Protein AF-A0A6I5CM63-F1 (afdb_monomer_lite)

Structure (mmCIF, N/CA/C/O backbone):
data_AF-A0A6I5CM63-F1
#
_entry.id   AF-A0A6I5CM63-F1
#
loop_
_atom_site.group_PDB
_atom_site.id
_atom_site.type_symbol
_atom_site.label_atom_id
_atom_site.label_alt_id
_atom_site.label_comp_id
_atom_site.label_asym_id
_atom_site.label_entity_id
_atom_site.label_seq_id
_atom_site.pdbx_PDB_ins_code
_atom_site.Cartn_x
_atom_site.Cartn_y
_atom_site.Cartn_z
_atom_site.occupancy
_atom_site.B_iso_or_equiv
_atom_site.auth_seq_id
_atom_site.auth_comp_id
_atom_site.auth_asym_id
_atom_site.auth_atom_id
_atom_site.pdbx_PDB_model_num
ATOM 1 N N . MET A 1 1 ? 16.319 -15.139 4.626 1.00 42.41 1 MET A N 1
ATOM 2 C CA . MET A 1 1 ? 14.890 -15.122 4.249 1.00 42.41 1 MET A CA 1
ATOM 3 C C . MET A 1 1 ? 14.795 -14.959 2.745 1.00 42.41 1 MET A C 1
ATOM 5 O O . MET A 1 1 ? 15.255 -13.946 2.237 1.00 42.41 1 MET A O 1
ATOM 9 N N . HIS A 1 2 ? 14.276 -15.960 2.036 1.00 47.72 2 HIS A N 1
ATOM 10 C CA . HIS A 1 2 ? 13.943 -15.827 0.619 1.00 47.72 2 HIS A CA 1
ATOM 11 C C . HIS A 1 2 ? 12.627 -15.048 0.562 1.00 47.72 2 HIS A C 1
ATOM 13 O O . HIS A 1 2 ? 11.588 -15.561 0.975 1.00 47.72 2 HIS A O 1
ATOM 19 N N . ARG A 1 3 ? 12.680 -13.766 0.193 1.00 60.22 3 ARG A N 1
ATOM 20 C CA . ARG A 1 3 ? 11.455 -13.005 -0.043 1.00 60.22 3 ARG A CA 1
ATOM 21 C C . ARG A 1 3 ? 10.945 -13.471 -1.396 1.00 60.22 3 ARG A C 1
ATOM 23 O O . ARG A 1 3 ? 11.623 -13.242 -2.392 1.00 60.22 3 ARG A O 1
ATOM 30 N N . LEU A 1 4 ? 9.808 -14.163 -1.409 1.00 67.88 4 LEU A N 1
ATOM 31 C CA . LEU A 1 4 ? 9.108 -14.437 -2.661 1.00 67.88 4 LEU A CA 1
ATOM 32 C C . LEU A 1 4 ? 8.922 -13.110 -3.417 1.00 67.88 4 LEU A C 1
ATOM 34 O O . LEU A 1 4 ? 8.729 -12.078 -2.752 1.00 67.88 4 LEU A O 1
ATOM 38 N N . PRO A 1 5 ? 9.016 -13.111 -4.759 1.00 69.81 5 PRO A N 1
ATOM 39 C CA . PRO A 1 5 ? 8.712 -11.930 -5.552 1.00 69.81 5 PRO A CA 1
ATOM 40 C C . PRO A 1 5 ? 7.354 -11.377 -5.128 1.00 69.81 5 PRO A C 1
ATOM 42 O O . PRO A 1 5 ? 6.418 -12.129 -4.853 1.00 69.81 5 PRO A O 1
ATOM 45 N N . THR A 1 6 ? 7.252 -10.058 -4.983 1.00 86.56 6 THR A N 1
ATOM 46 C CA . THR A 1 6 ? 5.929 -9.464 -4.788 1.00 86.56 6 THR A CA 1
ATOM 47 C C . THR A 1 6 ? 5.192 -9.503 -6.122 1.00 86.56 6 THR A C 1
ATOM 49 O O . THR A 1 6 ? 5.834 -9.450 -7.170 1.00 86.56 6 THR A O 1
ATOM 52 N N . ALA A 1 7 ? 3.859 -9.532 -6.105 1.00 90.62 7 ALA A N 1
ATOM 53 C CA . ALA A 1 7 ? 3.070 -9.482 -7.339 1.00 90.62 7 ALA A CA 1
ATOM 54 C C . ALA A 1 7 ? 3.466 -8.286 -8.230 1.00 90.62 7 ALA A C 1
ATOM 56 O O . ALA A 1 7 ? 3.469 -8.378 -9.452 1.00 90.62 7 ALA A O 1
ATOM 57 N N . GLU A 1 8 ? 3.869 -7.157 -7.635 1.00 93.81 8 GLU A N 1
ATOM 58 C CA . GLU A 1 8 ? 4.329 -6.006 -8.415 1.00 93.81 8 GLU A CA 1
ATOM 59 C C . GLU A 1 8 ? 5.714 -6.214 -9.058 1.00 93.81 8 GLU A C 1
ATOM 61 O O . GLU A 1 8 ? 6.016 -5.566 -10.060 1.00 93.81 8 GLU A O 1
ATOM 66 N N . ALA A 1 9 ? 6.563 -7.088 -8.514 1.00 92.81 9 ALA A N 1
ATOM 67 C CA . ALA A 1 9 ? 7.829 -7.457 -9.146 1.00 92.81 9 ALA A CA 1
ATOM 68 C C . ALA A 1 9 ? 7.584 -8.344 -10.376 1.00 92.81 9 ALA A C 1
ATOM 70 O O . ALA A 1 9 ? 8.112 -8.037 -11.441 1.00 92.81 9 ALA A O 1
ATOM 71 N N . GLU A 1 10 ? 6.708 -9.346 -10.255 1.00 94.69 10 GLU A N 1
ATOM 72 C CA . GLU A 1 10 ? 6.299 -10.226 -11.363 1.00 94.69 10 GLU A CA 1
ATOM 73 C C . GLU A 1 10 ? 5.692 -9.415 -12.520 1.00 94.69 10 GLU A C 1
ATOM 75 O O . GLU A 1 10 ? 6.127 -9.528 -13.664 1.00 94.69 10 GLU A O 1
ATOM 80 N N . ILE A 1 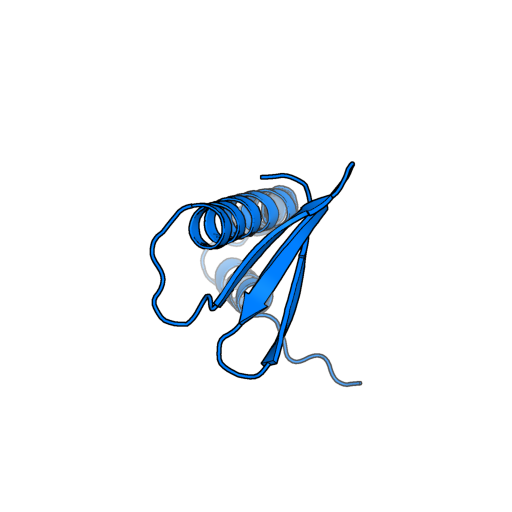11 ? 4.787 -8.474 -12.214 1.00 94.88 11 ILE A N 1
ATOM 81 C CA . ILE A 1 11 ? 4.240 -7.545 -13.219 1.00 94.88 11 ILE A CA 1
ATOM 82 C C . ILE A 1 11 ? 5.345 -6.701 -13.872 1.00 94.88 11 ILE A C 1
ATOM 84 O O . ILE A 1 11 ? 5.278 -6.406 -15.064 1.00 94.88 11 ILE A O 1
ATOM 88 N N . GLY A 1 12 ? 6.365 -6.290 -13.114 1.00 96.00 12 GLY A N 1
ATOM 89 C CA . GLY A 1 12 ? 7.504 -5.546 -13.652 1.00 96.00 12 GLY A CA 1
ATOM 90 C C . GLY A 1 12 ? 8.330 -6.362 -14.651 1.00 96.00 12 GLY A C 1
ATOM 91 O O . GLY A 1 12 ? 8.754 -5.821 -15.675 1.00 96.00 12 GLY A O 1
ATOM 92 N N . GLU A 1 13 ? 8.523 -7.652 -14.377 1.00 96.31 13 GLU A N 1
ATOM 93 C CA . GLU A 1 13 ? 9.216 -8.597 -15.259 1.00 96.31 13 GLU A CA 1
ATOM 94 C C . GLU A 1 13 ? 8.416 -8.850 -16.543 1.00 96.31 13 GLU A C 1
ATOM 96 O O . GLU A 1 13 ? 8.957 -8.728 -17.644 1.00 96.31 13 GLU A O 1
ATOM 101 N N . GLU A 1 14 ? 7.109 -9.091 -16.434 1.00 97.19 14 GLU A N 1
ATOM 102 C CA . GLU A 1 14 ? 6.223 -9.232 -17.596 1.00 97.19 14 GLU A CA 1
ATOM 103 C C . GLU A 1 14 ? 6.196 -7.957 -18.452 1.00 97.19 14 GLU A C 1
ATOM 105 O O . GLU A 1 14 ? 6.283 -8.001 -19.685 1.00 97.19 14 GLU A O 1
ATOM 110 N N . LEU A 1 15 ? 6.140 -6.789 -17.804 1.00 97.69 15 LEU A N 1
ATOM 111 C CA . LEU A 1 15 ? 6.163 -5.494 -18.476 1.00 97.69 15 LEU A CA 1
ATOM 112 C C . LEU A 1 15 ? 7.467 -5.267 -19.246 1.00 97.69 15 LEU A C 1
ATOM 114 O O . LEU A 1 15 ? 7.444 -4.649 -20.315 1.00 97.69 15 LEU A O 1
ATOM 118 N N . ALA A 1 16 ? 8.590 -5.771 -18.732 1.00 97.88 16 ALA A N 1
ATOM 119 C CA . ALA A 1 16 ? 9.875 -5.699 -19.413 1.00 97.88 16 ALA A CA 1
ATOM 120 C C . ALA A 1 16 ? 9.882 -6.491 -20.730 1.00 97.88 16 ALA A C 1
ATOM 122 O O . ALA A 1 16 ? 10.580 -6.089 -21.657 1.00 97.88 16 ALA A O 1
ATOM 123 N N . VAL A 1 17 ? 9.073 -7.552 -20.840 1.00 98.19 17 VAL A N 1
ATOM 124 C CA . VAL A 1 17 ? 8.910 -8.345 -22.068 1.00 98.19 17 VAL A CA 1
ATOM 125 C C . VAL A 1 17 ? 7.921 -7.685 -23.030 1.00 98.19 17 VAL A C 1
ATOM 127 O O . VAL A 1 17 ? 8.229 -7.501 -24.206 1.00 98.19 17 VAL A O 1
ATOM 130 N N . VAL A 1 18 ? 6.736 -7.302 -22.544 1.00 98.31 18 VAL A N 1
ATOM 131 C CA . VAL A 1 18 ? 5.629 -6.840 -23.404 1.00 98.31 18 VAL A CA 1
ATOM 132 C C . VAL A 1 18 ? 5.786 -5.376 -23.823 1.00 98.31 18 VAL A C 1
ATOM 134 O O . VAL A 1 18 ? 5.484 -5.014 -24.962 1.00 98.3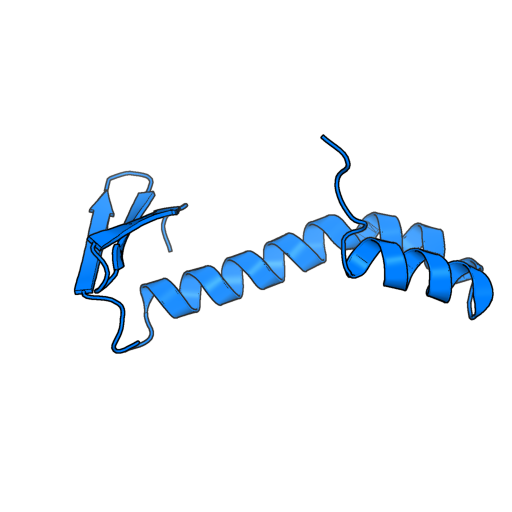1 18 VAL A O 1
ATOM 137 N N . ARG A 1 19 ? 6.255 -4.503 -22.920 1.00 97.56 19 ARG A N 1
ATOM 138 C CA . ARG A 1 19 ? 6.452 -3.072 -23.206 1.00 97.56 19 ARG A CA 1
ATOM 139 C C . ARG A 1 19 ? 7.675 -2.492 -22.473 1.00 97.56 19 ARG A C 1
ATOM 141 O O . ARG A 1 19 ? 7.511 -1.600 -21.629 1.00 97.56 19 ARG A O 1
ATOM 148 N N . PRO A 1 20 ? 8.908 -2.856 -22.876 1.00 97.31 20 PRO A N 1
ATOM 149 C CA . PRO A 1 20 ? 10.141 -2.495 -22.166 1.00 97.31 20 PRO A CA 1
ATOM 150 C C . PRO A 1 20 ? 10.269 -1.003 -21.822 1.00 97.31 20 PRO A C 1
ATOM 152 O O . PRO A 1 20 ? 10.670 -0.631 -20.722 1.00 97.31 20 PRO A O 1
ATOM 155 N N . GLY A 1 21 ? 9.835 -0.110 -22.719 1.00 98.00 21 GLY A N 1
ATOM 156 C CA . GLY A 1 21 ? 9.905 1.333 -22.477 1.00 98.00 21 GLY A CA 1
ATOM 157 C C . GLY A 1 21 ? 9.055 1.842 -21.300 1.00 98.00 21 GLY A C 1
ATOM 158 O O . GLY A 1 21 ? 9.102 3.030 -20.997 1.00 98.00 21 GLY A O 1
ATOM 159 N N . LEU A 1 22 ? 8.162 1.038 -20.692 1.00 97.88 22 LEU A N 1
ATOM 160 C CA . LEU A 1 22 ? 7.323 1.460 -19.547 1.00 97.88 22 LEU A CA 1
ATOM 161 C C . LEU A 1 22 ? 8.034 1.183 -18.220 1.00 97.88 22 LEU A C 1
ATOM 163 O O . LEU A 1 22 ? 7.680 1.813 -17.227 1.00 97.88 22 LEU A O 1
ATOM 167 N N . VAL A 1 23 ? 9.047 0.311 -18.208 1.00 97.88 23 VAL A N 1
ATOM 168 C CA . VAL A 1 23 ? 9.730 -0.144 -16.990 1.00 97.88 23 VAL A CA 1
ATOM 169 C C . VAL A 1 23 ? 10.257 1.017 -16.135 1.00 97.88 23 VAL A C 1
ATOM 171 O O . VAL A 1 23 ? 9.950 1.031 -14.941 1.00 97.88 23 VAL A O 1
ATOM 174 N N . PRO A 1 24 ? 10.935 2.052 -16.682 1.00 98.06 24 PRO A N 1
ATOM 175 C CA . PRO A 1 24 ? 11.415 3.160 -15.853 1.00 98.06 24 PRO A CA 1
ATOM 176 C C . PRO A 1 24 ? 10.278 3.926 -15.166 1.00 98.06 24 PRO A C 1
ATOM 178 O O . PRO A 1 24 ? 10.392 4.322 -14.007 1.00 98.06 24 PRO A O 1
ATOM 181 N N . ARG A 1 25 ? 9.151 4.118 -15.866 1.00 97.75 25 ARG A N 1
ATOM 182 C CA . ARG A 1 25 ? 7.981 4.801 -15.301 1.00 97.75 25 ARG A CA 1
ATOM 183 C C . ARG A 1 25 ? 7.278 3.924 -14.272 1.00 97.75 25 ARG A C 1
ATOM 185 O O . ARG A 1 25 ? 6.911 4.433 -13.224 1.00 97.75 25 ARG A O 1
ATOM 192 N N . TYR A 1 26 ? 7.124 2.635 -14.549 1.00 97.19 26 TYR A N 1
ATOM 193 C CA . TYR A 1 26 ? 6.544 1.678 -13.614 1.00 97.19 26 TYR A CA 1
ATOM 194 C C . TYR A 1 26 ? 7.313 1.660 -12.289 1.00 97.19 26 TYR A C 1
ATOM 196 O O . TYR A 1 26 ? 6.725 1.902 -11.238 1.00 97.19 26 TYR A O 1
ATOM 204 N N . ALA A 1 27 ? 8.638 1.495 -12.345 1.00 96.00 27 ALA A N 1
ATOM 205 C CA . ALA A 1 27 ? 9.492 1.491 -11.161 1.00 96.00 27 ALA A CA 1
ATOM 206 C C . ALA A 1 27 ? 9.410 2.809 -10.372 1.00 96.00 27 ALA A C 1
ATOM 208 O O . ALA A 1 27 ? 9.325 2.787 -9.145 1.00 96.00 27 ALA A O 1
ATOM 209 N N . ARG A 1 28 ? 9.384 3.956 -11.069 1.00 98.12 28 ARG A N 1
ATOM 210 C CA . ARG A 1 28 ? 9.271 5.278 -10.433 1.00 98.12 28 ARG A CA 1
ATOM 211 C C . ARG A 1 28 ? 7.938 5.473 -9.705 1.00 98.12 28 ARG A C 1
ATOM 213 O O . ARG A 1 28 ? 7.919 6.078 -8.640 1.00 98.12 28 ARG A O 1
ATOM 220 N N . GLU A 1 29 ? 6.837 4.996 -10.278 1.00 97.81 29 GLU A N 1
ATOM 221 C CA . GLU A 1 29 ? 5.489 5.228 -9.738 1.00 97.81 29 GLU A CA 1
ATOM 222 C C . GLU A 1 29 ? 5.057 4.170 -8.709 1.00 97.81 29 GLU A C 1
ATOM 224 O O . GLU A 1 29 ? 4.152 4.422 -7.912 1.00 97.81 29 GLU A O 1
ATOM 229 N N . LEU A 1 30 ? 5.701 2.997 -8.689 1.00 96.31 30 LEU A N 1
ATOM 230 C CA . LEU A 1 30 ? 5.274 1.844 -7.893 1.00 96.31 30 LEU A CA 1
ATOM 231 C C . LEU A 1 30 ? 5.111 2.162 -6.399 1.00 96.31 30 LEU A C 1
ATOM 233 O O . LEU A 1 30 ? 4.097 1.812 -5.796 1.00 96.31 30 LEU A O 1
ATOM 237 N N . ALA A 1 31 ? 6.086 2.845 -5.795 1.00 95.44 31 ALA A N 1
ATOM 238 C CA . ALA A 1 31 ? 6.029 3.177 -4.372 1.00 95.44 31 ALA A CA 1
ATOM 239 C C . ALA A 1 31 ? 4.834 4.091 -4.040 1.00 95.44 31 ALA A C 1
ATOM 241 O O . ALA A 1 31 ? 4.132 3.860 -3.054 1.00 95.44 31 ALA A O 1
ATOM 242 N N . GLY A 1 32 ? 4.567 5.084 -4.895 1.00 96.81 32 GLY A N 1
ATOM 243 C CA . GLY A 1 32 ? 3.430 5.994 -4.745 1.00 96.81 32 GLY A CA 1
ATOM 244 C C . GLY A 1 32 ? 2.091 5.283 -4.936 1.00 96.81 32 GLY A C 1
ATOM 245 O O . GLY A 1 32 ? 1.181 5.448 -4.123 1.00 96.81 32 GLY A O 1
ATOM 246 N N . ALA A 1 33 ? 1.987 4.423 -5.952 1.00 96.50 33 ALA A N 1
ATOM 247 C CA . ALA A 1 33 ? 0.796 3.613 -6.191 1.00 96.50 33 ALA A CA 1
ATOM 248 C C . ALA A 1 33 ? 0.487 2.692 -5.000 1.00 96.50 33 ALA A C 1
ATOM 250 O O . ALA A 1 33 ? -0.649 2.646 -4.524 1.00 96.50 33 ALA A O 1
ATOM 251 N N . ARG A 1 34 ? 1.507 2.018 -4.452 1.00 95.75 34 ARG A N 1
ATOM 252 C CA . ARG A 1 34 ? 1.357 1.175 -3.259 1.00 95.75 34 ARG A CA 1
ATOM 253 C C . ARG A 1 34 ? 0.885 1.986 -2.054 1.00 95.75 34 ARG A C 1
ATOM 255 O O . ARG A 1 34 ? -0.045 1.568 -1.368 1.00 95.75 34 ARG A O 1
ATOM 262 N N . ALA A 1 35 ? 1.485 3.150 -1.807 1.00 95.69 35 ALA A N 1
ATOM 263 C CA . ALA A 1 35 ? 1.078 4.025 -0.710 1.00 95.69 35 ALA A CA 1
ATOM 264 C C . ALA A 1 35 ? -0.388 4.477 -0.843 1.00 95.69 35 ALA A C 1
ATOM 266 O O . ALA A 1 35 ? -1.118 4.484 0.150 1.00 95.69 35 ALA A O 1
ATOM 267 N N . ALA A 1 36 ? -0.845 4.781 -2.062 1.00 96.56 36 ALA A N 1
ATOM 268 C CA . ALA A 1 36 ? -2.234 5.150 -2.325 1.00 96.56 36 ALA A CA 1
ATOM 269 C C . ALA A 1 36 ? -3.205 3.996 -2.018 1.00 96.56 36 ALA A C 1
ATOM 271 O O . ALA A 1 36 ? -4.214 4.201 -1.339 1.00 96.56 36 ALA A O 1
ATOM 272 N N . VAL A 1 37 ? -2.879 2.773 -2.455 1.00 96.31 37 VAL A N 1
ATOM 273 C CA . VAL A 1 37 ? -3.685 1.573 -2.170 1.00 96.31 37 VAL A CA 1
ATOM 274 C C . VAL A 1 37 ? -3.747 1.302 -0.669 1.00 96.31 37 VAL A C 1
ATOM 276 O O . VAL A 1 37 ? -4.838 1.155 -0.120 1.00 96.31 37 VAL A O 1
ATOM 279 N N . LEU A 1 38 ? -2.601 1.295 0.016 1.00 95.19 38 LEU A N 1
ATOM 280 C CA . LEU A 1 38 ? -2.548 1.045 1.458 1.00 95.19 38 LEU A CA 1
ATOM 281 C C . LEU A 1 38 ? -3.313 2.109 2.249 1.00 95.19 38 LEU A C 1
ATOM 283 O O . LEU A 1 38 ? -4.067 1.761 3.151 1.00 95.19 38 LEU A O 1
ATOM 287 N N . THR A 1 39 ? -3.206 3.383 1.867 1.00 95.19 39 THR A N 1
ATOM 288 C CA . THR A 1 39 ? -3.991 4.472 2.473 1.00 95.19 39 THR A CA 1
ATOM 289 C C . THR A 1 39 ? -5.494 4.251 2.289 1.00 95.19 39 THR A C 1
ATOM 291 O O . THR A 1 39 ? -6.272 4.417 3.229 1.00 95.19 39 THR A O 1
ATOM 294 N N . ARG A 1 40 ? -5.929 3.835 1.091 1.00 96.38 40 ARG A N 1
ATOM 295 C CA . ARG A 1 40 ? -7.345 3.559 0.803 1.00 96.38 40 ARG A CA 1
ATOM 296 C C . ARG A 1 40 ? -7.868 2.378 1.620 1.00 96.38 40 ARG A C 1
ATOM 298 O O . ARG A 1 40 ? -8.976 2.467 2.149 1.00 96.38 40 ARG A O 1
ATOM 305 N N . LEU A 1 41 ? -7.081 1.307 1.726 1.00 95.69 41 LEU A N 1
ATOM 306 C CA . LEU A 1 41 ? -7.409 0.137 2.539 1.00 95.69 41 LEU A CA 1
ATOM 307 C C . LEU A 1 41 ? -7.470 0.505 4.020 1.00 95.69 41 LEU A C 1
ATOM 309 O O . LEU A 1 41 ? -8.454 0.192 4.680 1.00 95.69 41 LEU A O 1
ATOM 313 N N . TRP A 1 42 ? -6.479 1.240 4.524 1.00 96.31 42 TRP A N 1
ATOM 314 C CA . TRP A 1 42 ? -6.459 1.710 5.907 1.00 96.31 42 TRP A CA 1
ATOM 315 C C . TRP A 1 42 ? -7.691 2.548 6.246 1.00 96.31 42 TRP A C 1
ATOM 317 O O . TRP A 1 42 ? -8.367 2.288 7.238 1.00 96.31 42 TRP A O 1
ATOM 327 N N . ARG A 1 43 ? -8.062 3.482 5.364 1.00 95.44 43 ARG A N 1
ATOM 328 C CA . ARG A 1 43 ? -9.291 4.271 5.492 1.00 95.44 43 ARG A CA 1
ATOM 329 C C . ARG A 1 43 ? -10.541 3.389 5.553 1.00 95.44 43 ARG A C 1
ATOM 331 O O . ARG A 1 43 ? -11.439 3.666 6.344 1.00 95.44 43 ARG A O 1
ATOM 338 N N . ALA A 1 44 ? -10.608 2.329 4.745 1.00 95.62 44 ALA A N 1
ATOM 339 C CA . ALA A 1 44 ? -11.724 1.389 4.801 1.00 95.62 44 ALA A CA 1
ATOM 340 C C . ALA A 1 44 ? -11.785 0.677 6.163 1.00 95.62 44 ALA A C 1
ATOM 342 O O . ALA A 1 44 ? -12.843 0.628 6.783 1.00 95.62 44 ALA A O 1
ATOM 343 N N . LEU A 1 45 ? -10.647 0.219 6.690 1.00 95.25 45 LEU A N 1
ATOM 344 C CA . LEU A 1 45 ? -10.586 -0.360 8.036 1.00 95.25 45 LEU A CA 1
ATOM 345 C C . LEU A 1 45 ? -11.005 0.649 9.118 1.00 95.25 45 LEU A C 1
ATOM 347 O O . LEU A 1 45 ? -11.698 0.299 10.076 1.00 95.25 45 LEU A O 1
ATOM 351 N N . ALA A 1 46 ? -10.636 1.917 8.952 1.00 94.75 46 ALA A N 1
ATOM 352 C CA . ALA A 1 46 ? -10.942 2.982 9.897 1.00 94.75 46 ALA A CA 1
ATOM 353 C C . ALA A 1 46 ? -12.429 3.372 9.947 1.00 94.75 46 ALA A C 1
ATOM 355 O O . ALA A 1 46 ? -12.897 3.775 11.011 1.00 94.75 46 ALA A O 1
ATOM 356 N N . HIS A 1 47 ? -13.171 3.257 8.841 1.00 94.31 47 HIS A N 1
ATOM 357 C CA . HIS A 1 47 ? -14.521 3.834 8.748 1.00 94.31 47 HIS A CA 1
ATOM 358 C C . HIS A 1 47 ? -15.633 2.859 8.364 1.00 94.31 47 HIS A C 1
ATOM 360 O O . HIS A 1 47 ? -16.774 3.090 8.755 1.00 94.31 47 HIS A O 1
ATOM 366 N N . GLU A 1 48 ? -15.344 1.785 7.632 1.00 96.31 48 GLU A N 1
ATOM 367 C CA . GLU A 1 48 ? -16.392 0.876 7.163 1.00 96.31 48 GLU A CA 1
ATOM 368 C C . GLU A 1 48 ? -16.845 -0.079 8.280 1.00 96.31 48 GLU A C 1
ATOM 370 O O . GLU A 1 48 ? -16.027 -0.507 9.104 1.00 96.31 48 GLU A O 1
ATOM 375 N N . PRO A 1 49 ? -18.129 -0.467 8.336 1.00 93.12 49 PRO A N 1
ATOM 376 C CA . PRO A 1 49 ? -18.662 -1.355 9.369 1.00 93.12 49 PRO A CA 1
ATOM 377 C C . PRO A 1 49 ? -18.292 -2.826 9.103 1.00 93.12 49 PRO A C 1
ATOM 379 O O . PRO A 1 49 ? -19.147 -3.679 8.878 1.00 93.12 49 PRO A O 1
ATOM 382 N N . LEU A 1 50 ? -16.996 -3.134 9.105 1.00 95.69 50 LEU A N 1
ATOM 383 C CA . LEU A 1 50 ? -16.492 -4.485 8.875 1.00 95.69 50 LEU A CA 1
ATOM 384 C C . LEU A 1 50 ? -16.755 -5.363 10.115 1.00 95.69 50 LEU A C 1
ATOM 386 O O . LEU A 1 50 ? -16.311 -5.004 11.207 1.00 95.69 50 LEU A O 1
ATOM 390 N N . PRO A 1 51 ? -17.427 -6.524 9.972 1.00 94.81 51 PRO A N 1
ATOM 391 C CA . PRO A 1 51 ? -17.930 -7.310 11.108 1.00 94.81 51 PRO A CA 1
ATOM 392 C C . PRO A 1 51 ? -16.830 -7.934 11.977 1.00 94.81 51 PRO A C 1
ATOM 394 O O . PRO A 1 51 ? -17.074 -8.323 13.112 1.00 94.81 51 PRO A O 1
ATOM 397 N N . TRP A 1 52 ? -15.612 -8.031 11.450 1.00 95.56 52 TRP A N 1
ATOM 398 C CA . TRP A 1 52 ? -14.439 -8.572 12.136 1.00 95.56 52 TRP A CA 1
ATOM 399 C C . TRP A 1 52 ? -13.585 -7.487 12.815 1.00 95.56 52 TRP A C 1
ATOM 401 O O . TRP A 1 52 ? -12.539 -7.792 13.388 1.00 95.56 52 TRP A O 1
ATOM 411 N N . ILE A 1 53 ? -14.019 -6.220 12.784 1.00 96.62 53 ILE A N 1
ATOM 412 C CA . ILE A 1 53 ? -13.418 -5.140 13.573 1.00 96.62 53 ILE A CA 1
ATOM 413 C C . ILE A 1 53 ? -14.184 -5.016 14.890 1.00 96.62 53 ILE A C 1
ATOM 415 O O . ILE A 1 53 ? -15.309 -4.527 14.928 1.00 96.62 53 ILE A O 1
ATOM 419 N N . GLY A 1 54 ? -13.546 -5.447 15.978 1.00 95.50 54 GLY A N 1
ATOM 420 C CA . GLY A 1 54 ? -14.097 -5.402 17.332 1.00 95.50 54 GLY A CA 1
ATOM 421 C C . GLY A 1 54 ? -13.959 -4.041 18.020 1.00 95.50 54 GLY A C 1
ATOM 422 O O . GLY A 1 54 ? -14.688 -3.763 18.967 1.00 95.50 54 GLY A O 1
ATOM 423 N N . GLY A 1 55 ? -13.053 -3.171 17.562 1.00 95.38 55 GLY A N 1
ATOM 424 C CA . GLY A 1 55 ? -12.903 -1.834 18.137 1.00 95.38 55 GLY A CA 1
ATOM 425 C C . GLY A 1 55 ? -11.926 -0.933 17.388 1.00 95.38 55 GLY A C 1
ATOM 426 O O . GLY A 1 55 ? -11.059 -1.409 16.654 1.00 95.38 55 GLY A O 1
ATOM 427 N N . ARG A 1 56 ? -12.078 0.379 17.595 1.00 96.31 56 ARG A N 1
ATOM 428 C CA . ARG A 1 56 ? -11.226 1.434 17.033 1.00 96.31 56 ARG A CA 1
ATOM 429 C C . ARG A 1 56 ? -10.870 2.429 18.122 1.00 96.31 56 ARG A C 1
ATOM 431 O O . ARG A 1 56 ? -11.764 2.975 18.762 1.00 96.31 56 ARG A O 1
ATOM 438 N N . GLU A 1 57 ? -9.588 2.685 18.299 1.00 96.38 57 GLU A N 1
ATOM 439 C CA . GLU A 1 57 ? -9.072 3.604 19.304 1.00 96.38 57 GLU A CA 1
ATOM 440 C C . GLU A 1 57 ? -8.160 4.629 18.630 1.00 96.38 57 GLU A C 1
ATOM 442 O O . GLU A 1 57 ? -7.199 4.271 17.948 1.00 96.38 57 GLU A O 1
ATOM 447 N N . ARG A 1 58 ? -8.489 5.915 18.786 1.00 93.69 58 ARG A N 1
ATOM 448 C CA . ARG A 1 58 ? -7.654 7.017 18.300 1.00 93.69 58 ARG A CA 1
ATOM 449 C C . ARG A 1 58 ? -6.694 7.426 19.409 1.00 93.69 58 ARG A C 1
ATOM 451 O O . ARG A 1 58 ? -7.129 7.923 20.444 1.00 93.69 58 ARG A O 1
ATOM 458 N N . VAL A 1 59 ? -5.407 7.240 19.162 1.00 91.25 59 VAL A N 1
ATOM 459 C CA . VAL A 1 59 ? -4.304 7.726 19.996 1.00 91.25 59 VAL A CA 1
ATOM 460 C C . VAL A 1 59 ? -3.721 8.970 19.313 1.00 91.25 59 VAL A C 1
ATOM 462 O O . VAL A 1 59 ? -3.992 9.196 18.135 1.00 91.25 59 VAL A O 1
ATOM 465 N N . ARG A 1 60 ? -2.958 9.806 20.033 1.00 88.25 60 ARG A N 1
ATOM 466 C CA . ARG A 1 60 ? -2.456 11.108 19.536 1.00 88.25 60 ARG A CA 1
ATOM 467 C C . ARG A 1 60 ? -1.966 11.083 18.081 1.00 88.25 60 ARG A C 1
ATOM 469 O O . ARG A 1 60 ? -2.394 11.937 17.315 1.00 88.25 60 ARG A O 1
ATOM 476 N N . ASP A 1 61 ? -1.161 10.085 17.717 1.00 92.69 61 ASP A N 1
ATOM 477 C CA . ASP A 1 61 ? -0.529 9.979 16.395 1.00 92.69 61 ASP A CA 1
ATOM 478 C C . ASP A 1 61 ? -0.793 8.628 15.706 1.00 92.69 61 ASP A C 1
ATOM 480 O O . ASP A 1 61 ? -0.050 8.230 14.809 1.00 92.69 61 ASP A O 1
ATOM 484 N N . ALA A 1 62 ? -1.831 7.896 16.125 1.00 94.44 62 ALA A N 1
ATOM 485 C CA . ALA A 1 62 ? -2.117 6.566 15.591 1.00 94.44 62 ALA A CA 1
ATOM 486 C C . ALA A 1 62 ? -3.599 6.184 15.686 1.00 94.44 62 ALA A C 1
ATOM 488 O O . ALA A 1 62 ? -4.349 6.658 16.543 1.00 94.44 62 ALA A O 1
ATOM 489 N N . LEU A 1 63 ? -4.007 5.261 14.820 1.00 96.62 63 LEU A N 1
ATOM 490 C CA . LEU A 1 63 ? -5.256 4.524 14.947 1.00 96.62 63 LEU A CA 1
ATOM 491 C C . LEU A 1 63 ? -4.933 3.062 15.260 1.00 96.62 63 LEU A C 1
ATOM 493 O O . LEU A 1 63 ? -4.210 2.396 14.520 1.00 96.62 63 LEU A O 1
ATOM 497 N N . VAL A 1 64 ? -5.512 2.571 16.352 1.00 97.06 64 VAL A N 1
ATOM 498 C CA . VAL A 1 64 ? -5.401 1.183 16.793 1.00 97.06 64 VAL A CA 1
ATOM 499 C C . VAL A 1 64 ? -6.724 0.476 16.521 1.00 97.06 64 VAL A C 1
ATOM 501 O O . VAL A 1 64 ? -7.790 0.917 16.956 1.00 97.06 64 VAL A O 1
ATOM 504 N N . LEU A 1 65 ? -6.664 -0.634 15.791 1.00 97.06 65 LEU A N 1
ATOM 505 C CA . LEU A 1 65 ? -7.802 -1.490 15.482 1.00 97.06 65 LEU A CA 1
ATOM 506 C C . LEU A 1 65 ? -7.679 -2.795 16.257 1.00 97.06 65 LEU A C 1
ATOM 508 O O . LEU A 1 65 ? -6.665 -3.485 16.157 1.00 97.06 65 LEU A O 1
ATOM 512 N N . ARG A 1 66 ? -8.733 -3.160 16.986 1.00 97.06 66 ARG A N 1
ATOM 513 C CA . ARG A 1 66 ? -8.861 -4.478 17.615 1.00 97.06 66 ARG A CA 1
ATOM 514 C C . ARG A 1 66 ? -9.690 -5.364 16.702 1.00 97.06 66 ARG A C 1
ATOM 516 O O . ARG A 1 66 ? -10.825 -5.017 16.375 1.00 97.06 66 ARG A O 1
ATOM 523 N N . LEU A 1 67 ? -9.125 -6.483 16.276 1.00 96.88 67 LEU A N 1
ATOM 524 C CA . LEU A 1 67 ? -9.810 -7.464 15.444 1.00 96.88 67 LEU A CA 1
ATOM 525 C C . LEU A 1 67 ? -10.562 -8.466 16.324 1.00 96.88 67 LEU A C 1
ATOM 527 O O . LEU A 1 67 ? -10.207 -8.693 17.481 1.00 96.88 67 LEU A O 1
ATOM 531 N N . SER A 1 68 ? -11.607 -9.082 15.776 1.00 96.12 68 SER A N 1
ATOM 532 C CA . SER A 1 68 ? -12.440 -10.062 16.487 1.00 96.12 68 SER A CA 1
ATOM 533 C C . SER A 1 68 ? -11.677 -11.315 16.927 1.00 96.12 68 SER A C 1
ATOM 535 O O . SER A 1 68 ? -12.112 -12.011 17.836 1.00 96.12 68 SER A O 1
ATOM 537 N N . ASP A 1 69 ? -10.542 -11.605 16.294 1.00 95.19 69 ASP A N 1
ATOM 538 C CA . ASP A 1 69 ? -9.651 -12.718 16.639 1.00 95.19 69 ASP A CA 1
ATOM 539 C C . ASP A 1 69 ? -8.611 -12.359 17.719 1.00 95.19 69 ASP A C 1
ATOM 541 O O . ASP A 1 69 ? -7.709 -13.145 18.003 1.00 95.19 69 ASP A O 1
ATOM 545 N N . GLY A 1 70 ? -8.720 -11.169 18.317 1.00 95.56 70 GLY A N 1
ATOM 546 C CA . GLY A 1 70 ? -7.816 -10.680 19.354 1.00 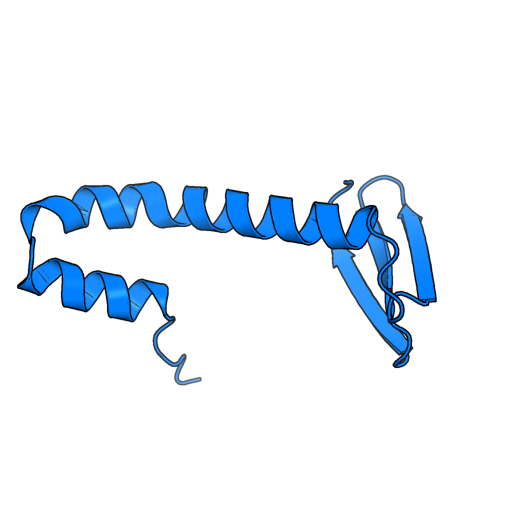95.56 70 GLY A CA 1
ATOM 547 C C . GLY A 1 70 ? -6.535 -10.030 18.827 1.00 95.56 70 GLY A C 1
ATOM 548 O O . GLY A 1 70 ? -5.775 -9.479 19.626 1.00 95.56 70 GLY A O 1
ATOM 549 N N . ARG A 1 71 ? -6.284 -10.037 17.509 1.00 97.06 71 ARG A N 1
ATOM 550 C CA . ARG A 1 71 ? -5.145 -9.316 16.926 1.00 97.06 71 ARG A CA 1
ATOM 551 C C . ARG A 1 71 ? -5.366 -7.808 16.951 1.00 97.06 71 ARG A C 1
ATOM 553 O O . ARG A 1 71 ? -6.493 -7.311 16.984 1.00 97.06 71 ARG A O 1
ATOM 560 N N . VAL A 1 72 ? -4.256 -7.082 16.893 1.00 96.31 72 VAL A N 1
ATOM 561 C CA . VAL A 1 72 ? -4.229 -5.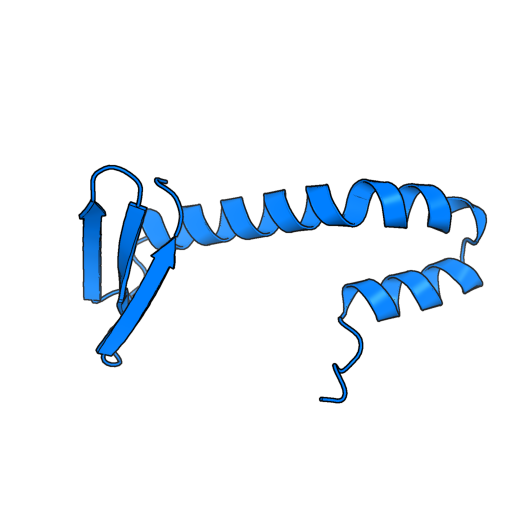621 16.869 1.00 96.31 72 VAL A CA 1
ATOM 562 C C . VAL A 1 72 ? -3.502 -5.150 15.618 1.00 96.31 72 VAL A C 1
ATOM 564 O O . VAL A 1 72 ? -2.449 -5.684 15.273 1.00 96.31 72 VAL A O 1
ATOM 567 N N . LEU A 1 73 ? -4.075 -4.155 14.944 1.00 95.56 73 LEU A N 1
ATOM 568 C CA . LEU A 1 73 ? -3.413 -3.413 13.876 1.00 95.56 73 LEU A CA 1
ATOM 569 C C . LEU A 1 73 ? -3.203 -1.976 14.337 1.00 95.56 73 LEU A C 1
ATOM 571 O O . LEU A 1 73 ? -4.132 -1.345 14.833 1.00 95.56 73 LEU A O 1
ATOM 575 N N . GLU A 1 74 ? -2.002 -1.459 14.130 1.00 95.25 74 GLU A N 1
ATOM 576 C CA . GLU A 1 74 ? -1.654 -0.068 14.392 1.00 95.25 74 GLU A CA 1
ATOM 577 C C . GLU A 1 74 ? -1.210 0.578 13.084 1.00 95.25 74 GLU A C 1
ATOM 579 O O . GLU A 1 74 ? -0.502 -0.030 12.276 1.00 95.25 74 GLU A O 1
ATOM 584 N N . GLY A 1 75 ? -1.655 1.806 12.864 1.00 93.25 75 GLY A N 1
ATOM 585 C CA . GLY A 1 75 ? -1.303 2.571 11.685 1.00 93.25 75 GLY A CA 1
ATOM 586 C C . GLY A 1 75 ? -1.451 4.069 11.919 1.00 93.25 75 GLY A C 1
ATOM 587 O O . GLY A 1 75 ? -1.856 4.495 13.005 1.00 93.25 75 GLY A O 1
ATOM 588 N N . PRO A 1 76 ? -1.126 4.879 10.900 1.00 93.94 76 PRO A N 1
ATOM 589 C CA . PRO A 1 76 ?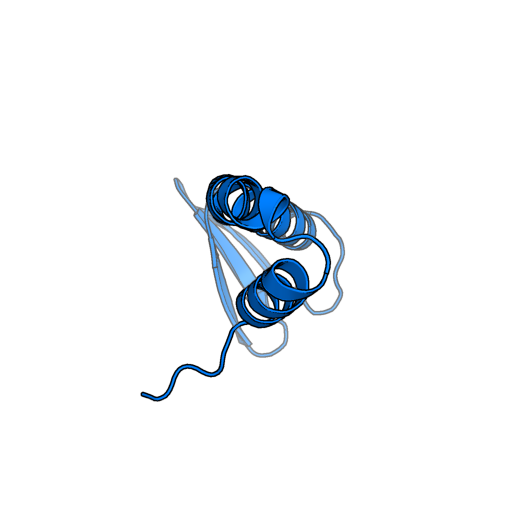 -1.214 6.330 10.988 1.00 93.94 76 PRO A CA 1
ATOM 590 C C . PRO A 1 76 ? -2.647 6.793 11.303 1.00 93.94 76 PRO A C 1
ATOM 592 O O . PRO A 1 76 ? -3.607 6.040 11.092 1.00 93.94 76 PRO A O 1
ATOM 595 N N . PRO A 1 77 ? -2.829 8.038 11.773 1.00 91.00 77 PRO A N 1
ATOM 596 C CA . PRO A 1 77 ? -4.162 8.609 11.921 1.00 91.00 77 PRO A CA 1
ATOM 597 C C . PRO A 1 77 ? -4.898 8.587 10.566 1.00 91.00 77 PRO A C 1
ATOM 599 O O . PRO A 1 77 ? -4.287 8.822 9.521 1.00 91.00 77 PRO A O 1
ATOM 602 N N . ALA A 1 78 ? -6.192 8.250 10.589 1.00 80.44 78 ALA A N 1
ATOM 603 C CA . ALA A 1 78 ? -7.045 8.082 9.402 1.00 80.44 78 ALA A CA 1
ATOM 604 C C . ALA A 1 78 ? -7.964 9.284 9.139 1.00 80.44 78 ALA A C 1
ATOM 606 O O . ALA A 1 78 ? -8.467 9.861 10.135 1.00 80.44 78 ALA A O 1
#

Radius of gyration: 17.23 Å; chains: 1; bounding box: 34×27×43 Å

pLDDT: mean 92.95, std 10.02, range [42.41, 98.31]

Foldseek 3Di:
DPDDDDPLNVVLVVCCVPPVVCNVVSVVCVVVVVVVVVVVVVVCQQDPPDPQFPDWDDDPFWIWTQG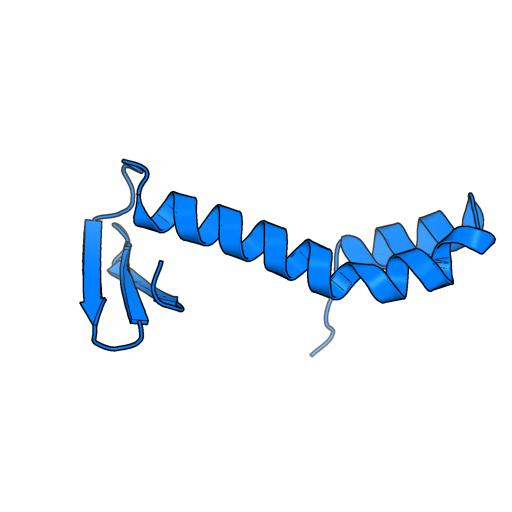VVRDIDIDGDD

Sequence (78 aa):
MHRLPTAEAEIGEELAVVRPGLVPRYARELAGARAAVLTRLWRALAHEPLPWIGGRERVRDALVLRLSDGRVLEGPPA

Secondary structure (DSSP, 8-state):
---PPPHHHHHHHHHHHH-GGGHHHHHHHHHHHHHHHHHHHHHHHHHS--TTEEEEEEETTEEEEEETTS-EEEES--